Protein AF-A0A351TBB9-F1 (afdb_monomer)

Sequence (62 aa):
MKLIKSVGKVSNLSEKSTNTLAENETFSYGIAHTRWATHGGVTEFNCHPHYSENERIFLVHN

Mean predicted aligned error: 2.51 Å

Secondary structure (DSSP, 8-state):
------SS-HHHHHHHHHHHS-TT---S---------SSS-S-STTSSPEE-TTS--EE---

Foldseek 3Di:
DDDFFDFDDVVVSVVSCVVPDDPPDDDPDDDADDDDPPDDDRDRCPHDQDADPVRPDTDDDD

Solvent-accessible surface area (backbone atoms only — not comparable to full-atom values): 4436 Å² total; per-residue (Å²): 138,88,86,83,67,56,64,84,58,69,65,51,38,51,53,54,44,64,76,69,52,58,98,83,69,83,73,96,74,87,85,86,69,87,83,84,73,87,71,71,73,92,40,53,85,72,36,51,66,44,63,45,98,84,68,80,47,76,44,76,83,133

pLDDT: mean 96.09, std 2.31, range [84.44, 98.19]

Radius of gyration: 12.39 Å; Cα contacts (8 Å, |Δi|>4): 52; chains: 1; bounding box: 28×24×32 Å

Structure (mmCIF, N/CA/C/O backbone):
data_AF-A0A351TBB9-F1
#
_entry.id   AF-A0A351TBB9-F1
#
loop_
_atom_site.group_PDB
_atom_site.id
_atom_site.type_symbol
_atom_site.label_atom_id
_atom_site.label_alt_id
_atom_site.label_comp_id
_atom_site.label_asym_id
_atom_site.label_entity_id
_atom_site.label_seq_id
_atom_site.pdbx_PDB_ins_code
_atom_site.Cartn_x
_atom_site.Cartn_y
_atom_site.Cartn_z
_atom_site.occupancy
_atom_site.B_iso_or_equiv
_atom_site.auth_seq_id
_atom_site.auth_comp_id
_atom_site.auth_asym_id
_atom_site.auth_atom_id
_atom_site.pdbx_PDB_model_num
ATOM 1 N N . MET A 1 1 ? -8.346 10.050 3.707 1.00 84.44 1 MET A N 1
ATOM 2 C CA . MET A 1 1 ? -7.966 8.633 3.515 1.00 84.44 1 MET A CA 1
ATOM 3 C C . MET A 1 1 ? -6.563 8.417 4.063 1.00 84.44 1 MET A C 1
ATOM 5 O O . MET A 1 1 ? -5.795 9.369 4.051 1.00 84.44 1 MET A O 1
ATOM 9 N N . LYS A 1 2 ? -6.221 7.219 4.547 1.00 93.44 2 LYS A N 1
ATOM 10 C CA . LYS A 1 2 ? -4.847 6.870 4.941 1.00 93.44 2 LYS A CA 1
ATOM 11 C C . LYS A 1 2 ? -4.198 6.028 3.844 1.00 93.44 2 LYS A C 1
ATOM 13 O O . LYS A 1 2 ? -4.766 5.021 3.434 1.00 9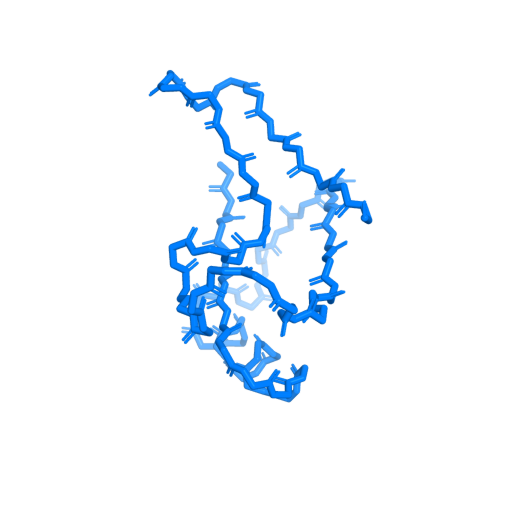3.44 2 LYS A O 1
ATOM 18 N N . LEU A 1 3 ? -3.027 6.452 3.373 1.00 95.88 3 LEU A N 1
ATOM 19 C CA . LEU A 1 3 ? -2.221 5.731 2.391 1.00 95.88 3 LEU A CA 1
ATOM 20 C C . LEU A 1 3 ? -0.921 5.297 3.059 1.00 95.88 3 LEU A C 1
ATOM 22 O O . LEU A 1 3 ? -0.125 6.134 3.476 1.00 95.88 3 LEU A O 1
ATOM 26 N N . ILE A 1 4 ? -0.711 3.989 3.157 1.00 97.44 4 ILE A N 1
ATOM 27 C CA . ILE A 1 4 ? 0.488 3.418 3.765 1.00 97.44 4 ILE A CA 1
ATOM 28 C C . ILE A 1 4 ? 1.076 2.440 2.759 1.00 97.44 4 ILE A C 1
ATOM 30 O O . ILE A 1 4 ? 0.403 1.525 2.293 1.00 97.44 4 ILE A O 1
ATOM 34 N N . LYS A 1 5 ? 2.333 2.677 2.392 1.00 97.69 5 LYS A N 1
ATOM 35 C CA . LYS A 1 5 ? 3.102 1.856 1.457 1.00 97.69 5 LYS A CA 1
ATOM 36 C C . LYS A 1 5 ? 4.406 1.462 2.119 1.00 97.69 5 LYS A C 1
ATOM 38 O O . LYS A 1 5 ? 4.930 2.212 2.939 1.00 97.69 5 LYS A O 1
ATOM 43 N N . SER A 1 6 ? 4.925 0.297 1.763 1.00 98.06 6 SER A N 1
ATOM 44 C CA . SER A 1 6 ? 6.241 -0.153 2.196 1.00 98.06 6 SER A CA 1
ATOM 45 C C . SER A 1 6 ? 6.871 -1.005 1.101 1.00 98.06 6 SER A C 1
ATOM 47 O O . SER A 1 6 ? 6.163 -1.655 0.327 1.00 98.06 6 SER A O 1
ATOM 49 N N . VAL A 1 7 ? 8.198 -0.976 1.025 1.00 98.06 7 VAL A N 1
ATOM 50 C CA . VAL A 1 7 ? 8.981 -1.911 0.215 1.00 98.06 7 VAL A CA 1
ATOM 51 C C . VAL A 1 7 ? 9.331 -3.155 1.031 1.00 98.06 7 VAL A C 1
ATOM 53 O O . VAL A 1 7 ? 9.496 -3.107 2.252 1.00 98.06 7 VAL A O 1
ATOM 56 N N . GLY A 1 8 ? 9.496 -4.281 0.341 1.00 97.06 8 GLY A N 1
ATOM 57 C CA . GLY A 1 8 ? 9.839 -5.553 0.968 1.00 97.06 8 GLY A CA 1
ATOM 58 C C . GLY A 1 8 ? 8.609 -6.348 1.402 1.00 97.06 8 GLY A C 1
ATOM 59 O O . GLY A 1 8 ? 7.622 -6.434 0.675 1.00 97.06 8 GLY A O 1
ATOM 60 N N . LYS A 1 9 ? 8.705 -7.006 2.560 1.00 97.88 9 LYS A N 1
ATOM 61 C CA . LYS A 1 9 ? 7.694 -7.958 3.036 1.00 97.88 9 LYS A CA 1
ATOM 62 C C . LYS A 1 9 ? 6.479 -7.244 3.630 1.00 97.88 9 LYS A C 1
ATOM 64 O O . LYS A 1 9 ? 6.581 -6.134 4.143 1.00 97.88 9 LYS A O 1
ATOM 69 N N . VAL A 1 10 ? 5.348 -7.948 3.663 1.00 97.88 10 VAL A N 1
ATOM 70 C CA . VAL A 1 10 ? 4.097 -7.479 4.292 1.00 97.88 10 VAL A CA 1
ATOM 71 C C . VAL A 1 10 ? 4.285 -7.130 5.776 1.00 97.88 10 VAL A C 1
ATOM 73 O O . VAL A 1 10 ? 3.621 -6.225 6.270 1.00 97.88 10 VAL A O 1
ATOM 76 N N . SER A 1 11 ? 5.236 -7.767 6.471 1.00 98.19 11 SER A N 1
ATOM 77 C CA . SER A 1 11 ? 5.595 -7.424 7.856 1.00 98.19 11 SER A CA 1
ATOM 78 C C . SER A 1 11 ? 5.983 -5.954 8.020 1.00 98.19 11 SER A C 1
AT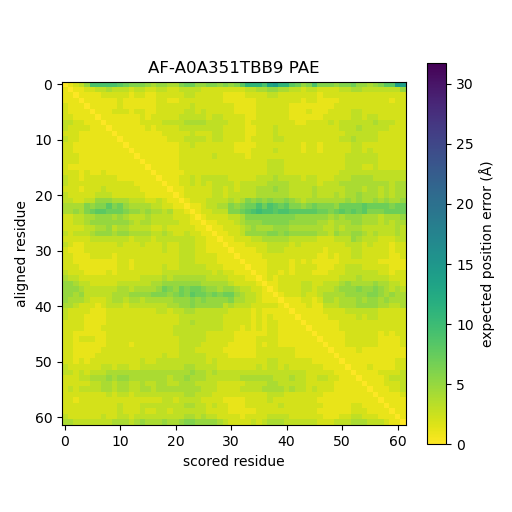OM 80 O O . SER A 1 11 ? 5.551 -5.318 8.974 1.00 98.19 11 SER A O 1
ATOM 82 N N . ASN A 1 12 ? 6.719 -5.393 7.056 1.00 98.19 12 ASN A N 1
ATOM 83 C CA . ASN A 1 12 ? 7.144 -3.995 7.091 1.00 98.19 12 ASN A CA 1
ATOM 84 C C . ASN A 1 12 ? 5.936 -3.056 6.970 1.00 98.19 12 ASN A C 1
ATOM 86 O O . ASN A 1 12 ? 5.858 -2.038 7.654 1.00 98.19 12 ASN A O 1
ATOM 90 N N . LEU A 1 13 ? 4.971 -3.406 6.109 1.00 97.81 13 LEU A N 1
ATOM 91 C CA . LEU A 1 13 ? 3.724 -2.654 5.974 1.00 97.81 13 LEU A CA 1
ATOM 92 C C . LEU A 1 13 ? 2.882 -2.744 7.252 1.00 97.81 13 LEU A C 1
ATOM 94 O O . LEU A 1 13 ? 2.325 -1.732 7.671 1.00 97.81 13 LEU A O 1
ATOM 98 N N . SER A 1 14 ? 2.807 -3.925 7.870 1.00 97.50 14 SER A N 1
ATOM 99 C CA . SER A 1 14 ? 2.091 -4.133 9.132 1.00 97.50 14 SER A CA 1
ATOM 100 C C . SER A 1 14 ? 2.669 -3.259 10.241 1.00 97.50 14 SER A C 1
ATOM 102 O O . SER A 1 14 ? 1.927 -2.517 10.873 1.00 97.50 14 SER A O 1
ATOM 104 N N . GLU A 1 15 ? 3.988 -3.288 10.432 1.00 98.06 15 GLU A N 1
ATOM 105 C CA . GLU A 1 15 ? 4.678 -2.470 11.433 1.00 98.06 15 GLU A CA 1
ATOM 106 C C . GLU A 1 15 ? 4.472 -0.971 11.175 1.00 98.06 15 GLU A C 1
ATOM 108 O O . GLU A 1 15 ? 4.067 -0.227 12.069 1.00 98.06 15 GLU A O 1
ATOM 113 N N . LYS A 1 16 ? 4.656 -0.527 9.923 1.00 97.56 16 LYS A N 1
ATOM 114 C CA . LYS A 1 16 ? 4.421 0.870 9.533 1.00 97.56 16 LYS A CA 1
ATOM 115 C C . LYS A 1 16 ? 2.972 1.292 9.781 1.00 97.56 16 LYS A C 1
ATOM 117 O O . LYS A 1 16 ? 2.742 2.426 10.189 1.00 97.56 16 LYS A O 1
ATOM 122 N N . SER A 1 17 ? 2.008 0.398 9.566 1.00 95.81 17 SER A N 1
ATOM 123 C CA . SER A 1 17 ? 0.586 0.675 9.795 1.00 95.81 17 SER A CA 1
ATOM 124 C C . SER A 1 17 ? 0.277 0.838 11.278 1.00 95.81 17 SER A C 1
ATOM 126 O O . SER A 1 17 ? -0.318 1.847 11.647 1.00 95.81 17 SER A O 1
ATOM 128 N N . THR A 1 18 ? 0.755 -0.078 12.124 1.00 95.06 18 THR A N 1
ATOM 129 C CA . THR A 1 18 ? 0.615 0.018 13.585 1.00 95.06 18 THR A CA 1
ATOM 130 C C . THR A 1 18 ? 1.212 1.315 14.130 1.00 95.06 18 THR A C 1
ATOM 132 O O . THR A 1 18 ? 0.612 1.952 14.984 1.00 95.06 18 THR A O 1
ATOM 135 N N . ASN A 1 19 ? 2.353 1.753 13.592 1.00 95.81 19 ASN A N 1
ATOM 136 C CA . ASN A 1 19 ? 3.014 2.985 14.031 1.00 95.81 19 ASN A CA 1
ATOM 137 C C . ASN A 1 19 ? 2.375 4.276 13.478 1.00 95.81 19 ASN A C 1
ATOM 139 O O . ASN A 1 19 ? 2.699 5.364 13.948 1.00 95.81 19 ASN A O 1
ATOM 143 N N . THR A 1 20 ? 1.513 4.184 12.458 1.00 95.19 20 THR A N 1
ATOM 144 C CA . THR A 1 20 ? 0.931 5.355 11.768 1.00 95.19 20 THR A CA 1
ATOM 145 C C . THR A 1 20 ? -0.537 5.594 12.124 1.00 95.19 20 THR A C 1
ATOM 147 O O . THR A 1 20 ? -1.006 6.736 12.081 1.00 95.19 20 THR A O 1
ATOM 150 N N . LEU A 1 21 ? -1.289 4.529 12.395 1.00 95.00 21 LEU A N 1
ATOM 151 C CA . LEU A 1 21 ? -2.719 4.589 12.686 1.00 95.00 21 LEU A CA 1
ATOM 152 C C . LEU A 1 21 ? -2.949 4.742 14.189 1.00 95.00 21 LEU A C 1
ATOM 154 O O . LEU A 1 21 ? -2.227 4.159 14.993 1.00 95.00 21 LEU A O 1
ATOM 158 N N . ALA A 1 22 ? -3.966 5.513 14.572 1.00 93.81 22 ALA A N 1
ATOM 159 C CA . ALA A 1 22 ? -4.369 5.564 15.975 1.00 93.81 22 ALA A CA 1
ATOM 160 C C . ALA A 1 22 ? -5.109 4.270 16.363 1.00 93.81 22 ALA A C 1
ATOM 162 O O . ALA A 1 22 ? -5.846 3.716 15.549 1.00 93.81 22 ALA A O 1
ATOM 163 N N . GLU A 1 23 ? -4.969 3.818 17.614 1.00 89.62 23 GLU A N 1
ATOM 164 C CA . GLU A 1 23 ? -5.522 2.534 18.096 1.00 89.62 23 GLU A CA 1
ATOM 165 C C . GLU A 1 23 ? -7.034 2.363 17.869 1.00 89.62 23 GLU A C 1
ATOM 167 O O . GLU A 1 23 ? -7.506 1.244 17.696 1.00 89.62 23 GLU A O 1
ATOM 172 N N . ASN A 1 24 ? -7.791 3.462 17.834 1.00 92.06 24 ASN A N 1
ATOM 173 C CA . ASN A 1 24 ? -9.245 3.458 17.638 1.00 92.06 24 ASN A CA 1
ATOM 174 C C . ASN A 1 24 ? -9.672 4.138 16.324 1.00 92.06 24 ASN A C 1
ATOM 176 O O . ASN A 1 24 ? -10.823 4.556 16.180 1.00 92.06 24 ASN A O 1
ATOM 180 N N . GLU A 1 25 ? -8.752 4.296 15.368 1.00 94.44 25 GLU A N 1
ATOM 181 C CA . GLU A 1 25 ? -9.084 4.821 14.044 1.00 94.44 25 GLU A CA 1
ATOM 182 C C . GLU A 1 25 ? -9.855 3.757 13.251 1.00 94.44 25 GLU A C 1
ATOM 184 O O . GLU A 1 25 ? -9.385 2.635 13.065 1.00 94.44 25 GLU A O 1
ATOM 189 N N . THR A 1 26 ? -11.060 4.096 12.789 1.00 94.25 26 THR A N 1
ATOM 190 C CA . THR A 1 26 ? -11.928 3.164 12.056 1.00 94.25 26 THR A CA 1
ATOM 191 C C . THR A 1 26 ? -12.089 3.591 10.604 1.00 94.25 26 THR A C 1
ATOM 193 O O . THR A 1 26 ? -12.170 4.777 10.280 1.00 94.25 26 THR A O 1
ATOM 196 N N . PHE A 1 27 ? -12.152 2.603 9.712 1.00 94.00 27 PHE A N 1
ATOM 197 C CA . PHE A 1 27 ? -12.351 2.800 8.280 1.00 94.00 27 PHE A CA 1
ATOM 198 C C . PHE A 1 27 ? -13.461 1.873 7.800 1.00 94.00 27 PHE A C 1
ATOM 200 O O . PHE A 1 27 ? -13.485 0.697 8.153 1.00 94.00 27 PHE A O 1
ATOM 207 N N . SER A 1 28 ? -14.372 2.382 6.973 1.00 96.31 28 SER A N 1
ATOM 208 C CA . SER A 1 28 ? -15.462 1.567 6.422 1.00 96.31 28 SER A CA 1
ATOM 209 C C . SER A 1 28 ? -15.005 0.652 5.283 1.00 96.31 28 SER A C 1
ATOM 211 O O . SER A 1 28 ? -15.631 -0.373 5.038 1.00 96.31 28 SER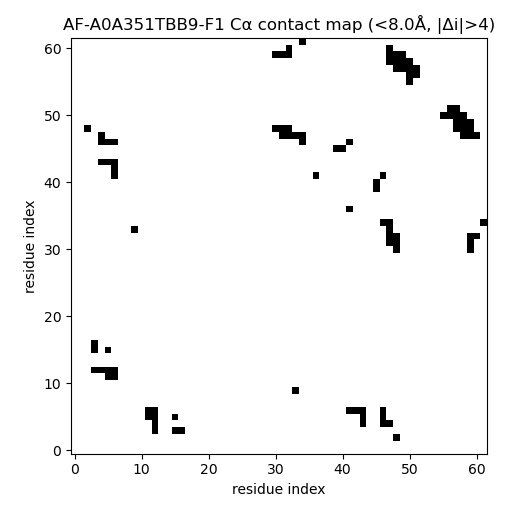 A O 1
ATOM 213 N N . TYR A 1 29 ? -13.928 1.022 4.581 1.00 95.31 29 TYR A N 1
ATOM 214 C CA . TYR A 1 29 ? -13.429 0.326 3.394 1.00 95.31 29 TYR A CA 1
ATOM 215 C C . TYR A 1 29 ? -11.905 0.458 3.291 1.00 95.31 29 TYR A C 1
ATOM 217 O O . TYR A 1 29 ? -11.333 1.450 3.747 1.00 95.31 29 TYR A O 1
ATOM 225 N N . GLY A 1 30 ? -11.258 -0.509 2.640 1.00 95.31 30 GLY A N 1
ATOM 226 C CA . GLY A 1 30 ? -9.823 -0.486 2.363 1.00 95.31 30 GLY A CA 1
ATOM 227 C C . GLY A 1 30 ? -9.451 -1.380 1.181 1.00 95.31 30 GLY A C 1
A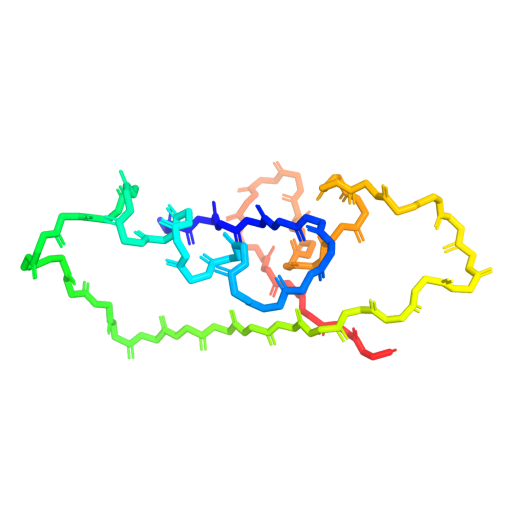TOM 228 O O . GLY A 1 30 ? -10.130 -2.366 0.905 1.00 95.31 30 GLY A O 1
ATOM 229 N N . ILE A 1 31 ? -8.369 -1.024 0.485 1.00 97.00 31 ILE A N 1
ATOM 230 C CA . ILE A 1 31 ? -7.761 -1.820 -0.590 1.00 97.00 31 ILE A CA 1
ATOM 231 C C . ILE A 1 31 ? -6.270 -2.006 -0.300 1.00 97.00 31 ILE A C 1
ATOM 233 O O . ILE A 1 31 ? -5.624 -1.107 0.237 1.00 97.00 31 ILE A O 1
ATOM 237 N N . ALA A 1 32 ? -5.720 -3.161 -0.665 1.00 96.94 32 ALA A N 1
ATOM 238 C CA . ALA A 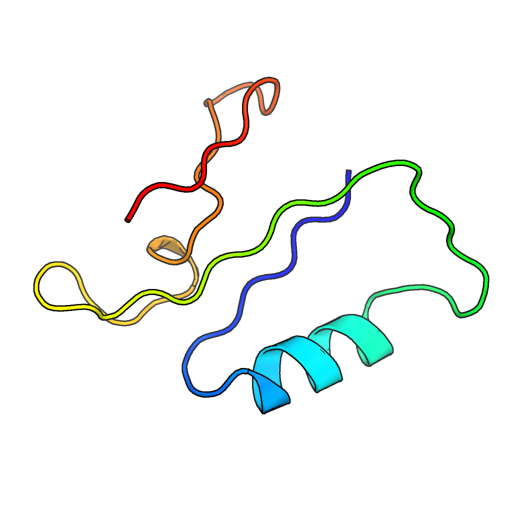1 32 ? -4.316 -3.501 -0.455 1.00 96.94 32 ALA A CA 1
ATOM 239 C C . ALA A 1 32 ? -3.758 -4.247 -1.671 1.00 96.94 32 ALA A C 1
ATOM 241 O O . ALA A 1 32 ? -4.511 -4.858 -2.428 1.00 96.94 32 ALA A O 1
ATOM 242 N N . HIS A 1 33 ? -2.438 -4.198 -1.862 1.00 98.19 33 HIS A N 1
ATOM 243 C CA . HIS A 1 33 ? -1.777 -4.886 -2.967 1.00 98.19 33 HIS A CA 1
ATOM 244 C C . HIS A 1 33 ? -0.347 -5.301 -2.612 1.00 98.19 33 HIS A C 1
ATOM 246 O O . HIS A 1 33 ? 0.408 -4.531 -2.017 1.00 98.19 33 HIS A O 1
ATOM 252 N N . THR A 1 34 ? 0.041 -6.501 -3.039 1.00 97.62 34 THR A N 1
ATOM 253 C CA . THR A 1 34 ? 1.427 -6.979 -3.020 1.00 97.62 34 THR A CA 1
ATOM 254 C C . THR A 1 34 ? 1.970 -6.981 -4.443 1.00 97.62 34 THR A C 1
ATOM 256 O O . THR A 1 34 ? 1.470 -7.714 -5.290 1.00 97.62 34 THR A O 1
ATOM 259 N N . ARG A 1 35 ? 3.000 -6.177 -4.713 1.00 97.06 35 ARG A N 1
ATOM 260 C CA . ARG A 1 35 ? 3.567 -6.004 -6.058 1.00 97.06 35 ARG A CA 1
ATOM 261 C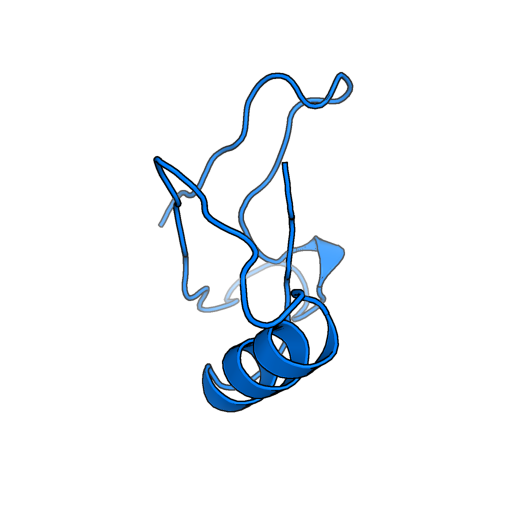 C . ARG A 1 35 ? 4.836 -6.837 -6.231 1.00 97.06 35 ARG A C 1
ATOM 263 O O . ARG A 1 35 ? 5.796 -6.640 -5.489 1.00 97.06 35 ARG A O 1
ATOM 270 N N . TRP A 1 36 ? 4.882 -7.682 -7.261 1.00 96.06 36 TRP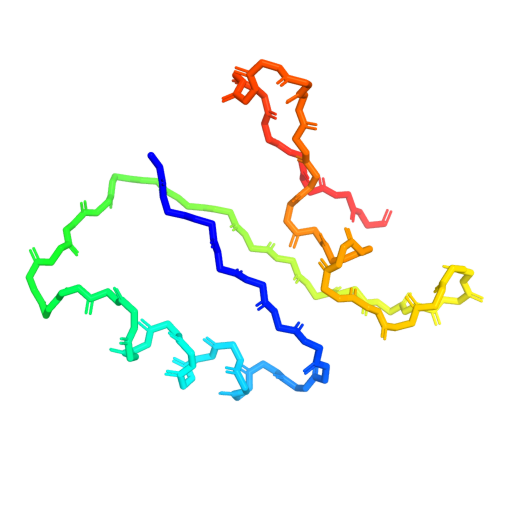 A N 1
ATOM 271 C CA . TRP A 1 36 ? 6.139 -8.247 -7.760 1.00 96.06 36 TRP A CA 1
ATOM 272 C C . TRP A 1 36 ? 6.730 -7.300 -8.809 1.00 96.06 36 TRP A C 1
ATOM 274 O O . TRP A 1 36 ? 6.222 -7.189 -9.921 1.00 96.06 36 TRP A O 1
ATOM 284 N N . ALA A 1 37 ? 7.821 -6.610 -8.477 1.00 93.94 37 ALA A N 1
ATOM 285 C CA . ALA A 1 37 ? 8.476 -5.697 -9.411 1.00 93.94 37 ALA A CA 1
ATOM 286 C C . ALA A 1 37 ? 9.318 -6.462 -10.452 1.00 93.94 37 ALA A C 1
ATOM 288 O O . ALA A 1 37 ? 10.388 -6.971 -10.128 1.00 93.94 37 ALA A O 1
ATOM 289 N N . THR A 1 38 ? 8.840 -6.542 -11.697 1.00 94.19 38 THR A N 1
ATOM 290 C CA . THR A 1 38 ? 9.630 -7.006 -12.859 1.00 94.19 38 THR A CA 1
ATOM 291 C C . THR A 1 38 ? 10.170 -5.840 -13.690 1.00 94.19 38 THR A C 1
ATOM 293 O O . THR A 1 38 ? 11.251 -5.939 -14.261 1.00 94.19 38 THR A O 1
ATOM 296 N N . HIS A 1 39 ? 9.443 -4.718 -13.709 1.00 93.44 39 HIS A N 1
ATOM 297 C CA . HIS A 1 39 ? 9.815 -3.457 -14.351 1.00 93.44 39 HIS A CA 1
ATOM 298 C C . HIS A 1 39 ? 9.546 -2.289 -13.397 1.00 93.44 39 HIS A C 1
ATOM 300 O O . HIS A 1 39 ? 8.574 -2.315 -12.639 1.00 93.44 39 HIS A O 1
ATOM 306 N N . GLY A 1 40 ? 10.391 -1.254 -13.443 1.00 92.56 40 GLY A N 1
ATOM 307 C CA . GLY A 1 40 ? 10.364 -0.148 -12.482 1.00 92.56 40 GLY A CA 1
ATOM 308 C C . GLY A 1 40 ? 10.861 -0.579 -11.097 1.00 92.56 40 GLY A C 1
ATOM 309 O O . GLY A 1 40 ? 10.442 -1.604 -10.560 1.00 92.56 40 GLY A O 1
ATOM 310 N N . GLY A 1 41 ? 11.772 0.203 -10.513 1.00 97.25 41 GLY A N 1
ATOM 311 C CA . GLY A 1 41 ? 12.466 -0.165 -9.275 1.00 97.25 41 GLY A CA 1
ATOM 312 C C . GLY A 1 41 ? 11.540 -0.469 -8.090 1.00 97.25 41 GLY A C 1
ATOM 313 O O . GLY A 1 41 ? 10.392 -0.013 -8.033 1.00 97.25 41 GLY A O 1
ATOM 314 N N . VAL A 1 42 ? 12.067 -1.225 -7.123 1.00 97.44 42 VAL A N 1
ATOM 315 C CA . VAL A 1 42 ? 11.416 -1.495 -5.832 1.00 97.44 42 VAL A CA 1
ATOM 316 C C . VAL A 1 42 ? 11.484 -0.226 -4.981 1.00 97.44 42 VAL A C 1
ATOM 318 O O . VAL A 1 42 ? 12.447 0.003 -4.256 1.00 97.44 42 VAL A O 1
ATOM 321 N N . THR A 1 43 ? 10.477 0.633 -5.114 1.00 97.56 43 THR A N 1
ATOM 322 C CA . THR A 1 43 ? 10.372 1.913 -4.400 1.00 97.56 43 THR A CA 1
ATOM 323 C C . THR A 1 43 ? 8.955 2.101 -3.866 1.00 97.56 43 THR A C 1
ATOM 325 O O . THR A 1 43 ? 8.004 1.587 -4.453 1.00 97.56 43 THR A O 1
ATOM 328 N N . GLU A 1 44 ? 8.788 2.870 -2.782 1.00 96.88 44 GLU A N 1
ATOM 329 C CA . GLU A 1 44 ? 7.446 3.180 -2.257 1.00 96.88 44 GLU A CA 1
ATOM 330 C C . GLU A 1 44 ? 6.593 3.965 -3.264 1.00 96.88 44 GLU A C 1
ATOM 332 O O . GLU A 1 44 ? 5.380 3.772 -3.318 1.00 96.88 44 GLU A O 1
ATOM 337 N N . PHE A 1 45 ? 7.218 4.800 -4.10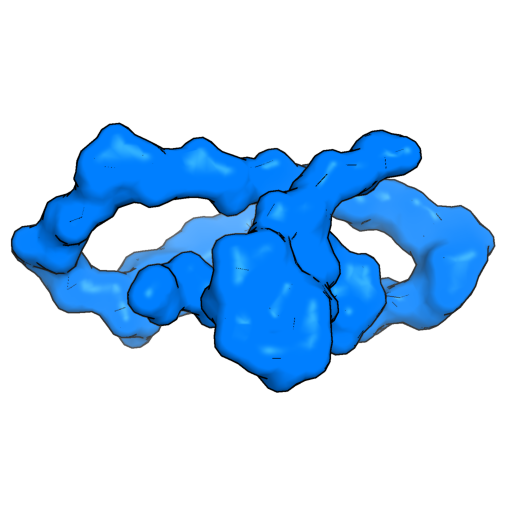2 1.00 96.75 45 PHE A N 1
ATOM 338 C CA . PHE A 1 45 ? 6.530 5.519 -5.178 1.00 96.75 45 PHE A CA 1
ATOM 339 C C . PHE A 1 45 ? 5.859 4.554 -6.168 1.00 96.75 45 PHE A C 1
ATOM 341 O O . PHE A 1 45 ? 4.696 4.736 -6.525 1.00 96.75 45 PHE A O 1
ATOM 348 N N . ASN A 1 46 ? 6.565 3.482 -6.540 1.00 97.25 46 ASN A N 1
ATOM 349 C CA . ASN A 1 46 ? 6.055 2.447 -7.438 1.00 97.25 46 ASN A CA 1
ATOM 350 C C . ASN A 1 46 ? 5.154 1.417 -6.731 1.00 97.25 46 ASN A C 1
ATOM 352 O O . ASN A 1 46 ? 4.645 0.505 -7.383 1.00 97.25 46 ASN A O 1
ATOM 356 N N . CYS A 1 47 ? 4.971 1.496 -5.409 1.00 97.62 47 CYS A N 1
ATOM 357 C CA . CYS A 1 47 ? 4.010 0.645 -4.717 1.00 97.62 47 CYS A CA 1
ATOM 358 C C . CYS A 1 47 ? 2.584 1.138 -4.978 1.00 97.62 47 CYS A C 1
ATOM 360 O O . CYS A 1 47 ? 2.295 2.337 -4.976 1.00 97.62 47 CYS A O 1
ATOM 362 N N . HIS A 1 48 ? 1.667 0.191 -5.134 1.00 97.38 48 HIS A N 1
ATOM 363 C CA . HIS A 1 48 ? 0.236 0.477 -5.184 1.00 97.38 48 HIS A CA 1
ATOM 364 C C . HIS A 1 48 ? -0.286 0.749 -3.759 1.00 97.38 48 HIS A C 1
ATOM 366 O O . HIS A 1 48 ? 0.366 0.338 -2.795 1.00 97.38 48 HIS A O 1
ATOM 372 N N . PRO A 1 49 ? -1.448 1.403 -3.589 1.00 97.62 49 PRO A N 1
ATOM 373 C CA . PRO A 1 49 ? -2.303 1.999 -4.623 1.00 97.62 49 PRO A CA 1
ATOM 374 C C . PRO A 1 49 ? -1.668 3.191 -5.350 1.00 97.62 49 PRO A C 1
ATOM 376 O O . PRO A 1 49 ? -1.042 4.046 -4.720 1.00 97.62 49 PRO A O 1
ATOM 379 N N . HIS A 1 50 ? -1.845 3.273 -6.666 1.00 97.38 50 HIS A N 1
ATOM 380 C CA . HIS A 1 50 ? -1.623 4.519 -7.405 1.00 97.38 50 HIS A CA 1
ATOM 381 C C . HIS A 1 50 ? -2.855 5.412 -7.287 1.00 97.38 50 HIS A C 1
ATOM 383 O O . HIS A 1 50 ? -3.950 4.917 -7.015 1.00 97.38 50 HIS A O 1
ATOM 389 N N . TYR A 1 51 ? -2.680 6.719 -7.460 1.00 97.31 51 TYR A N 1
ATOM 390 C CA . TYR A 1 51 ? -3.759 7.685 -7.300 1.00 97.31 51 TYR A CA 1
ATOM 391 C C . TYR A 1 51 ? -3.729 8.767 -8.374 1.00 97.31 51 TYR A C 1
ATOM 393 O O . TYR A 1 51 ? -2.676 9.065 -8.938 1.00 97.31 51 TYR A O 1
ATOM 401 N N . SER A 1 52 ? -4.906 9.316 -8.683 1.00 97.69 52 SER A N 1
ATOM 402 C CA . SER A 1 52 ? -5.034 10.468 -9.577 1.00 97.69 52 SER A CA 1
ATOM 403 C C . SER A 1 52 ? -4.375 11.703 -8.964 1.00 97.69 52 SER A C 1
ATOM 405 O O . SER A 1 52 ? -4.283 11.811 -7.747 1.00 97.69 52 SER A O 1
ATOM 407 N N . GLU A 1 53 ? -3.969 12.668 -9.789 1.00 97.31 53 GLU A N 1
ATOM 408 C CA . GLU A 1 53 ? -3.307 13.906 -9.335 1.00 97.31 53 GLU A CA 1
ATOM 409 C C . GLU A 1 53 ? -4.091 14.650 -8.239 1.00 97.31 53 GLU A C 1
ATOM 411 O O . GLU A 1 53 ? -3.511 15.205 -7.315 1.00 97.31 53 GLU A O 1
ATOM 416 N N . ASN A 1 54 ? -5.422 14.611 -8.311 1.00 96.94 54 ASN A N 1
ATOM 417 C CA . ASN A 1 54 ? -6.320 15.223 -7.330 1.00 96.94 54 ASN A CA 1
ATOM 418 C C . ASN A 1 54 ? -6.733 14.293 -6.174 1.00 96.94 54 ASN A C 1
ATOM 420 O O . ASN A 1 54 ? -7.660 14.627 -5.441 1.00 96.94 54 ASN A O 1
ATOM 424 N N . GLU A 1 55 ? -6.126 13.109 -6.061 1.00 95.75 55 GLU A N 1
ATOM 425 C CA . GLU A 1 55 ? -6.370 12.123 -5.000 1.00 95.75 55 GLU A CA 1
ATOM 426 C C . GLU A 1 55 ? -7.848 11.722 -4.840 1.00 95.75 55 GLU A C 1
ATOM 428 O O . GLU A 1 55 ? -8.327 11.419 -3.748 1.00 95.75 55 GLU A O 1
ATOM 433 N N . ARG A 1 56 ? -8.612 11.717 -5.936 1.00 96.50 56 ARG A N 1
ATOM 434 C CA . ARG A 1 56 ? -10.019 11.282 -5.926 1.00 96.50 56 ARG A CA 1
ATOM 435 C C . ARG A 1 56 ? -10.198 9.822 -6.304 1.00 96.50 56 ARG A C 1
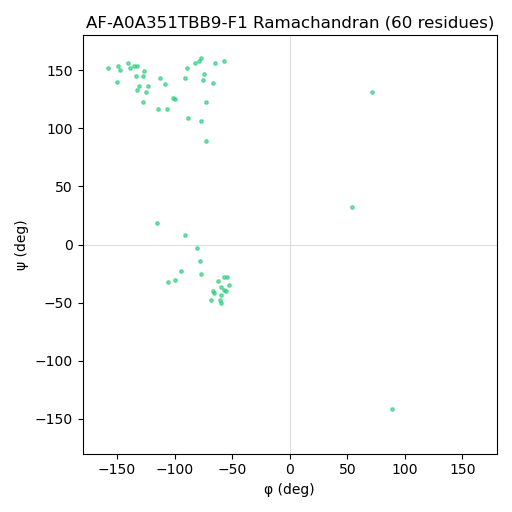ATOM 437 O O . ARG A 1 56 ? -11.222 9.233 -5.970 1.00 96.50 56 ARG A O 1
ATOM 444 N N . ILE A 1 57 ? -9.231 9.255 -7.018 1.00 96.69 57 ILE A N 1
ATOM 445 C CA . ILE A 1 57 ? -9.264 7.876 -7.496 1.00 96.69 57 ILE A CA 1
ATOM 446 C C . ILE A 1 57 ? -8.010 7.181 -7.007 1.00 96.69 57 ILE A C 1
ATOM 448 O O . ILE A 1 57 ? -6.911 7.699 -7.185 1.00 96.69 57 ILE A O 1
ATOM 452 N N . PHE A 1 58 ? -8.193 5.999 -6.427 1.00 97.44 58 PHE A N 1
ATOM 453 C CA . PHE A 1 58 ? -7.115 5.111 -6.025 1.00 97.44 58 PHE A CA 1
ATOM 454 C C . PHE A 1 58 ? -7.309 3.768 -6.704 1.00 97.44 58 PHE A C 1
ATOM 456 O O . PHE A 1 58 ? -8.423 3.251 -6.773 1.00 97.44 58 PHE A O 1
ATOM 463 N N . LEU A 1 59 ? -6.215 3.220 -7.216 1.00 97.44 59 LEU A N 1
ATOM 464 C CA . LEU A 1 59 ? -6.217 2.020 -8.030 1.00 97.44 59 LEU A CA 1
ATOM 465 C C . LEU A 1 59 ? -5.148 1.057 -7.535 1.00 97.44 59 LEU A C 1
ATOM 467 O O . LEU A 1 59 ? -3.985 1.421 -7.344 1.00 97.44 59 LEU A O 1
ATOM 471 N N . VAL A 1 60 ? -5.550 -0.197 -7.401 1.00 97.75 60 VAL A N 1
ATOM 472 C CA . VAL A 1 60 ? -4.642 -1.338 -7.386 1.00 97.75 60 VAL A CA 1
ATOM 473 C C . VAL A 1 60 ? -4.828 -2.090 -8.701 1.00 97.75 60 VAL A C 1
ATOM 475 O O . VAL A 1 60 ? -5.951 -2.236 -9.179 1.00 97.75 60 VAL A O 1
ATOM 478 N N . HIS A 1 61 ? -3.731 -2.535 -9.298 1.00 95.56 61 HIS A N 1
ATOM 479 C CA . HIS A 1 61 ? -3.740 -3.452 -10.433 1.00 95.56 61 HIS A CA 1
ATOM 480 C C . HIS A 1 61 ? -2.729 -4.567 -10.177 1.00 95.56 61 HIS A C 1
ATOM 482 O O . HIS A 1 61 ? -1.759 -4.336 -9.452 1.00 95.56 61 HIS A O 1
ATOM 488 N N . ASN A 1 62 ? -2.958 -5.731 -10.779 1.00 94.19 62 ASN A N 1
ATOM 489 C CA . ASN A 1 62 ? -1.979 -6.816 -10.818 1.00 94.19 62 ASN A CA 1
ATOM 490 C C . ASN A 1 62 ? -1.120 -6.708 -12.080 1.00 94.19 62 ASN A C 1
ATOM 492 O O . ASN A 1 62 ? -1.621 -6.135 -13.078 1.00 94.19 62 ASN A O 1
#